Protein AF-A0A7V4PQH1-F1 (afdb_monomer)

Foldseek 3Di:
DDDDPPDQQDDDPVCPVVLVCVLVVNDDPVSVVVVVVVCVVDPRSVSSSVVVVVVVVVVDDPPPDDPVVVVVVVVVVVVVVVVVVVVVVVVVVVCVVVVDPPPVPVVVVVVVVVVVCCVVCVVVDDDDDDPDDPVVVPPPPPPPVCVVVVVVVVVVVVVVVVVVVVVVPPDDD

Solvent-accessible surface area (backbone atoms only — not comparable to full-atom values): 10631 Å² total; per-residue (Å²): 133,85,79,77,82,75,70,81,54,73,46,56,81,92,45,48,67,57,51,55,35,48,73,75,65,69,49,54,77,68,57,44,56,54,50,56,57,47,45,76,77,30,70,45,45,43,50,31,50,53,49,49,67,62,50,55,64,75,73,52,80,87,75,76,77,57,70,71,54,56,56,51,50,54,49,52,51,51,52,53,50,50,54,52,52,51,48,50,52,50,50,50,51,50,49,59,71,65,51,66,88,55,52,73,58,54,53,51,51,51,53,49,50,51,50,50,50,49,60,62,46,54,78,74,56,82,79,84,92,86,88,81,75,75,75,73,66,71,76,69,67,78,62,65,74,56,51,61,60,55,52,56,54,56,53,57,63,52,50,63,57,50,53,64,52,59,68,66,72,81,72,80,134

Structure (mmCIF, N/CA/C/O backbone):
data_AF-A0A7V4PQH1-F1
#
_entry.id   AF-A0A7V4PQH1-F1
#
loop_
_atom_site.group_PDB
_atom_site.id
_atom_site.type_symbol
_atom_site.label_atom_id
_atom_site.label_alt_id
_atom_site.label_comp_id
_atom_site.label_asym_id
_atom_site.label_entity_id
_atom_site.label_seq_id
_atom_site.pdbx_PDB_ins_code
_atom_site.Cartn_x
_atom_site.Cartn_y
_atom_site.Cartn_z
_atom_site.occupancy
_atom_site.B_iso_or_equiv
_atom_site.auth_seq_id
_atom_site.auth_comp_id
_atom_site.auth_asym_id
_atom_site.auth_atom_id
_atom_site.pdbx_PDB_model_num
ATOM 1 N N . MET A 1 1 ? 30.254 14.508 -20.338 1.00 33.59 1 MET A N 1
ATOM 2 C CA . MET A 1 1 ? 29.657 13.414 -21.134 1.00 33.59 1 MET A CA 1
ATOM 3 C C . MET A 1 1 ? 28.199 13.316 -20.718 1.00 33.59 1 MET A C 1
ATOM 5 O O . MET A 1 1 ? 27.942 12.963 -19.577 1.00 33.59 1 MET A O 1
ATOM 9 N N . ALA A 1 2 ? 27.276 13.778 -21.565 1.00 37.00 2 ALA A N 1
ATOM 10 C CA . ALA A 1 2 ? 25.851 13.841 -21.245 1.00 37.00 2 ALA A CA 1
ATOM 11 C C . ALA A 1 2 ? 25.268 12.422 -21.201 1.00 37.00 2 ALA A C 1
ATOM 13 O O . ALA A 1 2 ? 25.394 11.678 -22.175 1.00 37.00 2 ALA A O 1
ATOM 14 N N . GLN A 1 3 ? 24.681 12.045 -20.064 1.00 44.62 3 GLN A N 1
ATOM 15 C CA . GLN A 1 3 ? 23.923 10.807 -19.938 1.00 44.62 3 GLN A CA 1
ATOM 16 C C . GLN A 1 3 ? 22.733 10.876 -20.892 1.00 44.62 3 GLN A C 1
ATOM 18 O O . GLN A 1 3 ? 21.933 11.810 -20.863 1.00 44.62 3 GLN A O 1
ATOM 23 N N . ARG A 1 4 ? 22.666 9.894 -21.784 1.00 43.00 4 ARG A N 1
ATOM 24 C CA . ARG A 1 4 ? 21.515 9.653 -22.640 1.00 43.00 4 ARG A CA 1
ATOM 25 C C . ARG A 1 4 ? 20.388 9.222 -21.700 1.00 43.00 4 ARG A C 1
ATOM 27 O O . ARG A 1 4 ? 20.490 8.164 -21.091 1.00 43.00 4 ARG A O 1
ATOM 34 N N . ASN A 1 5 ? 19.376 10.068 -21.526 1.00 45.91 5 ASN A N 1
ATOM 35 C CA . ASN A 1 5 ? 18.109 9.653 -20.934 1.00 45.91 5 ASN A CA 1
ATOM 36 C C . ASN A 1 5 ? 17.549 8.558 -21.845 1.00 45.91 5 ASN A C 1
ATOM 38 O O . ASN A 1 5 ? 17.007 8.885 -22.900 1.00 45.91 5 ASN A O 1
ATOM 42 N N . ASP A 1 6 ? 17.758 7.285 -21.508 1.00 55.66 6 ASP A N 1
ATOM 43 C CA . ASP A 1 6 ? 17.027 6.203 -22.158 1.00 55.66 6 ASP A CA 1
ATOM 44 C C . ASP A 1 6 ? 15.600 6.268 -21.604 1.00 55.66 6 ASP A C 1
ATOM 46 O O . ASP A 1 6 ? 15.401 6.035 -20.408 1.00 55.66 6 ASP A O 1
ATOM 50 N N . PRO A 1 7 ? 14.608 6.680 -22.415 1.00 60.94 7 PRO A N 1
ATOM 51 C CA . PRO A 1 7 ? 13.230 6.663 -21.964 1.00 60.94 7 PRO A CA 1
ATOM 52 C C . PRO A 1 7 ? 12.864 5.213 -21.658 1.00 60.94 7 PRO A C 1
ATOM 54 O O . PRO A 1 7 ? 13.214 4.326 -22.441 1.00 60.94 7 PRO A O 1
ATOM 57 N N . LEU A 1 8 ? 12.156 4.988 -20.545 1.00 64.25 8 LEU A N 1
ATOM 58 C CA . LEU A 1 8 ? 11.540 3.696 -20.239 1.00 64.25 8 LEU A CA 1
ATOM 59 C C . LEU A 1 8 ? 10.951 3.112 -21.524 1.00 64.25 8 LEU A C 1
ATOM 61 O O . LEU A 1 8 ? 10.169 3.772 -22.222 1.00 64.25 8 LEU A O 1
ATOM 65 N N . GLN A 1 9 ? 11.390 1.907 -21.881 1.00 69.81 9 GLN A N 1
ATOM 66 C CA . GLN A 1 9 ? 10.933 1.288 -23.112 1.00 69.81 9 GLN A CA 1
ATOM 67 C C . GLN A 1 9 ? 9.421 1.061 -23.008 1.00 69.81 9 GLN A C 1
ATOM 69 O O . GLN A 1 9 ? 8.933 0.570 -21.994 1.00 69.81 9 GLN A O 1
ATOM 74 N N . ARG A 1 10 ? 8.664 1.444 -24.043 1.00 77.25 10 ARG A N 1
ATOM 75 C CA . ARG A 1 10 ? 7.197 1.388 -23.991 1.00 77.25 10 ARG A CA 1
ATOM 76 C C . ARG A 1 10 ? 6.711 -0.049 -23.777 1.00 77.25 10 ARG A C 1
ATOM 78 O O . ARG A 1 10 ? 6.986 -0.919 -24.606 1.00 77.25 10 ARG A O 1
ATOM 85 N N . SER A 1 11 ? 5.963 -0.257 -22.700 1.00 87.44 11 SER A N 1
ATOM 86 C CA . SER A 1 11 ? 5.145 -1.443 -22.459 1.00 87.44 11 SER A CA 1
ATOM 87 C C . SER A 1 11 ? 3.855 -1.390 -23.289 1.00 87.44 11 SER A C 1
ATOM 89 O O . SER A 1 11 ? 3.517 -0.385 -23.928 1.00 87.44 11 SER A O 1
ATOM 91 N N . CYS A 1 12 ? 3.129 -2.505 -23.320 1.00 91.44 12 CYS A N 1
ATOM 92 C CA . CYS A 1 12 ? 1.765 -2.525 -23.829 1.00 91.44 12 CYS A CA 1
ATOM 93 C C . CYS A 1 12 ? 0.866 -1.713 -22.887 1.00 91.44 12 CYS A C 1
ATOM 95 O O . CYS A 1 12 ? 0.826 -2.001 -21.696 1.00 91.44 12 CYS A O 1
ATOM 97 N N . LYS A 1 13 ? 0.101 -0.753 -23.426 1.00 87.94 13 LYS A N 1
ATOM 98 C CA . LYS A 1 13 ? -0.776 0.133 -22.633 1.00 87.94 13 LYS A CA 1
ATOM 99 C C . LYS A 1 13 ? -1.744 -0.613 -21.711 1.00 87.94 13 LYS A C 1
ATOM 101 O O . LYS A 1 13 ? -2.043 -0.135 -20.632 1.00 87.94 13 LYS A O 1
ATOM 106 N N . GLU A 1 14 ? -2.230 -1.772 -22.147 1.00 90.06 14 GLU A N 1
ATOM 107 C CA . GLU A 1 14 ? -3.163 -2.604 -21.376 1.00 90.06 14 GLU A CA 1
ATOM 108 C C . GLU A 1 14 ? -2.525 -3.216 -20.118 1.00 90.06 14 GLU A C 1
ATOM 110 O O . GLU A 1 14 ? -3.233 -3.534 -19.173 1.00 90.06 14 GLU A O 1
ATOM 115 N N . PHE A 1 15 ? -1.198 -3.363 -20.095 1.00 90.38 15 PHE A N 1
ATOM 116 C CA . PHE A 1 15 ? -0.462 -4.032 -19.022 1.00 90.38 15 PHE A CA 1
ATOM 117 C C . PHE A 1 15 ? 0.413 -3.075 -18.209 1.00 90.38 15 PHE A C 1
ATOM 119 O O . PHE A 1 15 ? 1.095 -3.517 -17.295 1.00 90.38 15 PHE A O 1
ATOM 126 N N . GLU A 1 16 ? 0.453 -1.783 -18.536 1.00 88.38 16 GLU A N 1
ATOM 127 C CA . GLU A 1 16 ? 1.395 -0.843 -17.920 1.00 88.38 16 GLU A CA 1
ATOM 128 C C . GLU A 1 16 ? 1.190 -0.721 -16.402 1.00 88.38 16 GLU A C 1
ATOM 130 O O . GLU A 1 16 ? 2.139 -0.920 -15.644 1.00 88.38 16 GLU A O 1
ATOM 135 N N . GLU A 1 17 ? -0.047 -0.481 -15.960 1.00 90.88 17 GLU A N 1
ATOM 136 C CA . GLU A 1 17 ? -0.407 -0.393 -14.536 1.00 90.88 17 GLU A CA 1
ATOM 137 C C . GLU A 1 17 ? -0.214 -1.740 -13.826 1.00 90.88 17 GLU A C 1
ATOM 139 O O . GLU A 1 17 ? 0.427 -1.827 -12.777 1.00 90.88 17 GLU A O 1
ATOM 144 N N . ASP A 1 18 ? -0.688 -2.811 -14.458 1.00 93.56 18 ASP A N 1
ATOM 145 C CA . ASP A 1 18 ? -0.568 -4.181 -13.969 1.00 93.56 18 ASP A CA 1
ATOM 146 C C . ASP A 1 18 ? 0.891 -4.607 -13.750 1.00 93.56 18 ASP A C 1
ATOM 148 O O . ASP A 1 18 ? 1.200 -5.290 -12.776 1.00 93.56 18 ASP A O 1
ATOM 152 N N . LEU A 1 19 ? 1.816 -4.197 -14.624 1.00 94.00 19 LEU A N 1
ATOM 153 C CA . LEU A 1 19 ? 3.244 -4.502 -14.498 1.00 94.00 19 LEU A CA 1
ATOM 154 C C . LEU A 1 19 ? 3.880 -3.792 -13.297 1.00 94.00 19 LEU A C 1
ATOM 156 O O . LEU A 1 19 ? 4.777 -4.354 -12.665 1.00 94.00 19 LEU A O 1
ATOM 160 N N . VAL A 1 20 ? 3.411 -2.586 -12.964 1.00 93.31 20 VAL A N 1
ATOM 161 C CA . VAL A 1 20 ? 3.855 -1.859 -11.766 1.00 93.31 20 VAL A CA 1
ATOM 162 C C . VAL A 1 20 ? 3.362 -2.572 -10.510 1.00 93.31 20 VAL A C 1
ATOM 164 O O . VAL A 1 20 ? 4.163 -2.868 -9.623 1.00 93.31 20 VAL A O 1
ATOM 167 N N . LEU A 1 21 ? 2.078 -2.933 -10.454 1.00 94.81 21 LEU A N 1
ATOM 168 C CA . LEU A 1 21 ? 1.517 -3.702 -9.336 1.00 94.81 21 LEU A CA 1
ATOM 169 C C . LEU A 1 21 ? 2.196 -5.070 -9.193 1.00 94.81 21 LEU A C 1
ATOM 171 O O . LEU A 1 21 ? 2.490 -5.518 -8.083 1.00 94.81 21 LEU A O 1
ATOM 175 N N . TYR A 1 22 ? 2.522 -5.712 -10.315 1.00 95.12 22 TYR A N 1
ATOM 176 C CA . TYR A 1 22 ? 3.219 -6.993 -10.336 1.00 95.12 22 TYR A CA 1
ATOM 177 C C . TYR A 1 22 ? 4.619 -6.876 -9.731 1.00 95.12 22 TYR A C 1
ATOM 179 O O . TYR A 1 22 ? 5.027 -7.753 -8.968 1.00 95.12 22 TYR A O 1
ATOM 187 N N . HIS A 1 23 ? 5.333 -5.783 -10.019 1.00 94.06 23 HIS A N 1
ATOM 188 C CA . HIS A 1 23 ? 6.649 -5.508 -9.447 1.00 94.06 23 HIS A CA 1
ATOM 189 C C . HIS A 1 23 ? 6.612 -5.373 -7.917 1.00 94.06 23 HIS A C 1
ATOM 191 O O . HIS A 1 23 ? 7.492 -5.901 -7.239 1.00 94.06 23 HIS A O 1
ATOM 197 N N . TYR A 1 24 ? 5.584 -4.721 -7.370 1.00 93.19 24 TYR A N 1
ATOM 198 C CA . TYR A 1 24 ? 5.401 -4.585 -5.919 1.00 93.19 24 TYR A CA 1
ATOM 199 C C . TYR A 1 24 ? 4.766 -5.817 -5.252 1.00 93.19 24 TYR A C 1
ATOM 201 O O . TYR A 1 24 ? 4.715 -5.895 -4.028 1.00 93.19 24 TYR A O 1
ATOM 209 N N . GLY A 1 25 ? 4.327 -6.810 -6.033 1.00 94.19 25 GLY A N 1
ATOM 210 C CA . GLY A 1 25 ? 3.655 -8.001 -5.510 1.00 94.19 25 GLY A CA 1
ATOM 211 C C . GLY A 1 25 ? 2.206 -7.751 -5.081 1.00 94.19 25 GLY A C 1
ATOM 212 O O . GLY A 1 25 ? 1.657 -8.541 -4.319 1.00 94.19 25 GLY A O 1
ATOM 213 N N . GLU A 1 26 ? 1.589 -6.682 -5.583 1.00 94.38 26 GLU A N 1
ATOM 214 C CA . GLU A 1 26 ? 0.233 -6.239 -5.232 1.00 94.38 26 G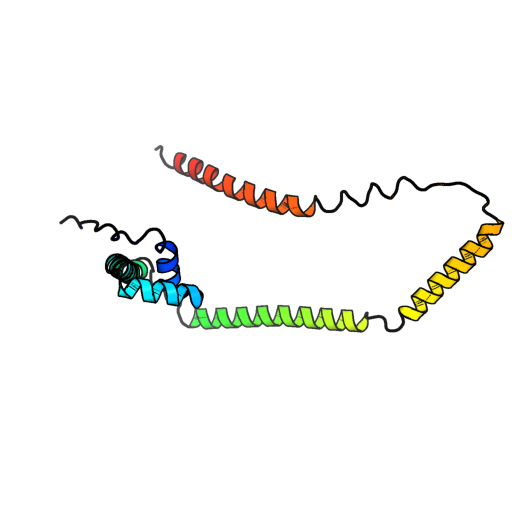LU A CA 1
ATOM 215 C C . GLU A 1 26 ? -0.841 -6.744 -6.213 1.00 94.38 26 GLU A C 1
ATOM 217 O O . GLU A 1 26 ? -2.024 -6.444 -6.065 1.00 94.38 26 GLU A O 1
ATOM 222 N N . CYS A 1 27 ? -0.460 -7.549 -7.209 1.00 93.31 27 CYS A N 1
ATOM 223 C CA . CYS A 1 27 ? -1.421 -8.212 -8.089 1.00 93.31 27 CYS A CA 1
ATOM 224 C C . CYS A 1 27 ? -2.141 -9.372 -7.391 1.00 93.31 27 CYS A C 1
ATOM 226 O O . CYS A 1 27 ? -1.517 -10.215 -6.739 1.00 93.31 27 CYS A O 1
ATOM 228 N N . GLY A 1 28 ? -3.446 -9.487 -7.646 1.00 92.06 28 GLY A N 1
ATOM 229 C CA . GLY A 1 28 ? -4.210 -10.690 -7.339 1.00 92.06 28 GLY A CA 1
ATOM 230 C C . GLY A 1 28 ? -3.728 -11.915 -8.138 1.00 92.06 28 GLY A C 1
ATOM 231 O O . GLY A 1 28 ? -2.982 -11.796 -9.116 1.00 92.06 28 GLY A O 1
ATOM 232 N N . PRO A 1 29 ? -4.128 -13.135 -7.733 1.00 90.25 29 PRO A N 1
ATOM 233 C CA . PRO A 1 29 ? -3.627 -14.374 -8.330 1.00 90.25 29 PRO A CA 1
ATOM 234 C C . PRO A 1 29 ? -4.041 -14.560 -9.800 1.00 90.25 29 PRO A C 1
ATOM 236 O O . PRO A 1 29 ? -3.317 -15.194 -10.567 1.00 90.25 29 PRO A O 1
ATOM 239 N N . VAL A 1 30 ? -5.191 -14.014 -10.207 1.00 92.19 30 VAL A N 1
ATOM 240 C CA . VAL A 1 30 ? -5.704 -14.118 -11.583 1.00 92.19 30 VAL A CA 1
ATOM 241 C C . VAL A 1 30 ? -4.939 -13.174 -12.509 1.00 92.19 30 VAL A C 1
ATOM 243 O O . VAL A 1 30 ? -4.482 -13.579 -13.579 1.00 92.19 30 VAL A O 1
ATOM 246 N N . GLU A 1 31 ? -4.758 -11.930 -12.074 1.00 92.50 31 GLU A N 1
ATOM 247 C CA . GLU A 1 31 ? -4.022 -10.884 -12.778 1.00 92.50 31 GLU A CA 1
ATOM 248 C C . GLU A 1 31 ? -2.563 -11.300 -12.948 1.00 92.50 31 GLU A C 1
ATOM 250 O O . GLU A 1 31 ? -2.020 -11.239 -14.051 1.00 92.50 31 GLU A O 1
ATOM 255 N N . ARG A 1 32 ? -1.961 -11.843 -11.884 1.00 93.94 32 ARG A N 1
ATOM 256 C CA . ARG A 1 32 ? -0.593 -12.357 -11.905 1.00 93.94 32 ARG A CA 1
ATOM 257 C C . ARG A 1 32 ? -0.389 -13.407 -12.999 1.00 93.94 32 ARG A C 1
ATOM 259 O O . ARG A 1 32 ? 0.529 -13.273 -13.802 1.00 93.94 32 ARG A O 1
ATOM 266 N N . GLY A 1 33 ? -1.276 -14.399 -13.089 1.00 94.25 33 GLY A N 1
ATOM 267 C CA . GLY A 1 33 ? -1.192 -15.431 -14.127 1.00 94.25 33 GLY A CA 1
ATOM 268 C C . GLY A 1 33 ? -1.405 -14.891 -15.548 1.00 94.25 33 GLY A C 1
ATOM 269 O O . GLY A 1 33 ? -0.827 -15.413 -16.501 1.00 94.25 33 GLY A O 1
ATOM 270 N N . ARG A 1 34 ? -2.212 -13.833 -15.716 1.00 94.62 34 ARG A N 1
ATOM 271 C CA . ARG A 1 34 ? -2.383 -13.142 -17.006 1.00 94.62 34 ARG A CA 1
ATOM 272 C C . ARG A 1 34 ? -1.102 -12.418 -17.425 1.00 94.62 34 ARG A C 1
ATOM 274 O O . ARG A 1 34 ? -0.705 -12.511 -18.584 1.00 94.62 34 ARG A O 1
ATOM 281 N N . ILE A 1 35 ? -0.463 -11.726 -16.485 1.00 94.94 35 ILE A N 1
ATOM 282 C CA . ILE A 1 35 ? 0.782 -10.982 -16.702 1.00 94.94 35 ILE A CA 1
ATOM 283 C C . ILE A 1 35 ? 1.934 -11.942 -17.005 1.00 94.94 35 ILE A C 1
ATOM 285 O O . ILE A 1 35 ? 2.648 -11.729 -17.977 1.00 94.94 35 ILE A O 1
ATOM 289 N N . GLU A 1 36 ? 2.086 -13.023 -16.236 1.00 95.25 36 GLU A N 1
ATOM 290 C CA . GLU A 1 36 ? 3.142 -14.024 -16.446 1.00 95.25 36 GLU A CA 1
ATOM 291 C C . GLU A 1 36 ? 3.072 -14.628 -17.856 1.00 95.25 36 GLU A C 1
ATOM 293 O O . GLU A 1 36 ? 4.075 -14.627 -18.565 1.00 95.25 36 GLU A O 1
ATOM 298 N N . LYS A 1 37 ? 1.874 -15.008 -18.325 1.00 94.81 37 LYS A N 1
ATOM 299 C CA . LYS A 1 37 ? 1.670 -15.447 -19.717 1.00 94.81 37 LYS A CA 1
ATOM 300 C C . LYS A 1 37 ? 2.050 -14.372 -20.734 1.00 94.81 37 LYS A C 1
ATOM 302 O O . LYS A 1 37 ? 2.708 -14.659 -21.724 1.00 94.81 37 LYS A O 1
ATOM 307 N N . HIS A 1 38 ? 1.650 -13.122 -20.500 1.00 94.56 38 HIS A N 1
ATOM 308 C CA . HIS A 1 38 ? 2.005 -12.024 -21.399 1.00 94.56 38 HIS A CA 1
ATOM 309 C C . HIS A 1 38 ? 3.525 -11.783 -21.454 1.00 94.56 38 HIS A C 1
ATOM 311 O O . HIS A 1 38 ? 4.059 -11.442 -22.509 1.00 94.56 38 HIS A O 1
ATOM 317 N N . LEU A 1 39 ? 4.235 -11.972 -20.339 1.00 94.00 39 LEU A N 1
ATOM 318 C CA . LEU A 1 39 ? 5.686 -11.801 -20.247 1.00 94.00 39 LEU A CA 1
ATOM 319 C C . LEU A 1 39 ? 6.483 -12.891 -20.980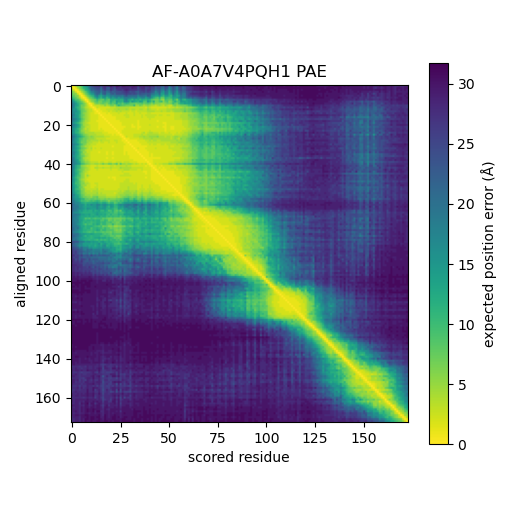 1.00 94.00 39 LEU A C 1
ATOM 321 O O . LEU A 1 39 ? 7.626 -12.623 -21.358 1.00 94.00 39 LEU A O 1
ATOM 325 N N . GLU A 1 40 ? 5.903 -14.076 -21.197 1.00 94.69 40 GLU A N 1
ATOM 326 C CA . GLU A 1 40 ? 6.500 -15.136 -22.024 1.00 94.69 40 GLU A CA 1
ATOM 327 C C . GLU A 1 40 ? 6.565 -14.721 -23.504 1.00 94.69 40 GLU A C 1
ATOM 329 O O . GLU A 1 40 ? 7.575 -14.955 -24.170 1.00 94.69 40 GLU A O 1
ATOM 334 N N . ASP A 1 41 ? 5.531 -14.027 -23.990 1.00 91.25 41 ASP A N 1
ATOM 335 C CA . ASP A 1 41 ? 5.386 -13.665 -25.404 1.00 91.25 41 ASP A CA 1
ATOM 336 C C . ASP A 1 41 ? 5.861 -12.234 -25.730 1.00 91.25 41 ASP A C 1
ATOM 338 O O . ASP A 1 41 ? 6.234 -11.933 -26.870 1.00 91.25 41 ASP A O 1
ATOM 342 N N . CYS A 1 42 ? 5.866 -11.319 -24.752 1.00 93.19 42 CYS A N 1
ATOM 343 C CA . CYS A 1 42 ? 6.141 -9.897 -24.970 1.00 93.19 42 CYS A CA 1
ATOM 344 C C . CYS A 1 42 ? 7.494 -9.446 -24.398 1.00 93.19 42 CYS A C 1
ATOM 346 O O . CYS A 1 42 ? 7.623 -9.027 -23.244 1.00 93.19 42 CYS A O 1
ATOM 348 N N . GLY A 1 43 ? 8.510 -9.392 -25.265 1.00 90.31 43 GLY A N 1
ATOM 349 C CA . GLY A 1 43 ? 9.832 -8.863 -24.907 1.00 90.31 43 GLY A CA 1
ATOM 350 C C . GLY A 1 43 ? 9.848 -7.372 -24.525 1.00 90.31 43 GLY A C 1
ATOM 351 O O . GLY A 1 43 ? 10.763 -6.936 -23.829 1.00 90.31 43 GLY A O 1
ATOM 352 N N . GLY A 1 44 ? 8.853 -6.582 -24.951 1.00 91.00 44 GLY A N 1
ATOM 353 C CA . GLY A 1 44 ? 8.727 -5.165 -24.580 1.00 91.00 44 GLY A CA 1
ATOM 354 C C . GLY A 1 44 ? 8.360 -4.983 -23.108 1.00 91.00 44 GLY A C 1
ATOM 355 O O . GLY A 1 44 ? 9.043 -4.259 -22.387 1.00 91.00 44 GLY A O 1
ATOM 356 N N . CYS A 1 45 ? 7.344 -5.711 -22.645 1.00 92.62 45 CYS A N 1
ATOM 357 C CA . CYS A 1 45 ? 6.919 -5.703 -21.245 1.00 92.62 45 CYS A CA 1
ATOM 358 C C . CYS A 1 45 ? 7.972 -6.324 -20.318 1.00 92.62 45 CYS A C 1
ATOM 360 O O . CYS A 1 45 ? 8.183 -5.821 -19.218 1.00 92.62 45 CYS A O 1
ATOM 362 N N . ASN A 1 46 ? 8.703 -7.342 -20.785 1.00 93.25 46 ASN A N 1
ATOM 363 C CA . ASN A 1 46 ? 9.821 -7.918 -20.036 1.00 93.25 46 ASN A CA 1
ATOM 364 C C . ASN A 1 46 ? 10.949 -6.890 -19.804 1.00 93.25 46 ASN A C 1
ATOM 366 O O . ASN A 1 46 ? 11.428 -6.723 -18.685 1.00 93.25 46 ASN A O 1
ATOM 370 N N . ARG A 1 47 ? 11.318 -6.125 -20.843 1.00 92.44 47 ARG A N 1
ATOM 371 C CA . ARG A 1 47 ? 12.308 -5.040 -20.723 1.00 92.44 47 ARG A CA 1
ATOM 372 C C . ARG A 1 47 ? 11.823 -3.892 -19.845 1.00 92.44 47 ARG A C 1
ATOM 374 O O . ARG A 1 47 ? 12.597 -3.423 -19.022 1.00 92.44 47 ARG A O 1
ATOM 381 N N . PHE A 1 48 ? 10.561 -3.483 -19.982 1.00 92.62 48 PHE A N 1
ATOM 382 C CA . PHE A 1 48 ? 9.961 -2.466 -19.114 1.00 92.62 48 PHE A CA 1
ATOM 383 C C . PHE A 1 48 ? 10.042 -2.871 -17.637 1.00 92.62 48 PHE A C 1
ATOM 385 O O . PHE A 1 48 ? 10.465 -2.079 -16.802 1.00 92.62 48 PHE A O 1
ATOM 392 N N . LEU A 1 49 ? 9.708 -4.126 -17.323 1.00 93.38 49 LEU A N 1
ATOM 393 C CA . LEU A 1 49 ? 9.789 -4.656 -15.964 1.00 93.38 49 LEU A CA 1
ATOM 394 C C . LEU A 1 49 ? 11.238 -4.698 -15.457 1.00 93.38 49 LEU A C 1
ATOM 396 O O . LEU A 1 49 ? 11.502 -4.311 -14.322 1.00 93.38 49 LEU A O 1
ATOM 400 N N . ALA A 1 50 ? 12.190 -5.092 -16.306 1.00 92.31 50 ALA A N 1
ATOM 401 C CA . ALA A 1 50 ? 13.611 -5.056 -15.966 1.00 92.31 50 ALA A CA 1
ATOM 402 C C . ALA A 1 50 ? 14.120 -3.624 -15.704 1.00 92.31 50 ALA A C 1
ATOM 404 O O . ALA A 1 50 ? 14.886 -3.403 -14.764 1.00 92.31 50 ALA A O 1
ATOM 405 N N . ASP A 1 51 ? 13.682 -2.646 -16.501 1.00 91.75 51 ASP A N 1
ATOM 406 C CA . ASP A 1 51 ? 14.001 -1.233 -16.289 1.00 91.75 51 ASP A CA 1
ATOM 407 C C 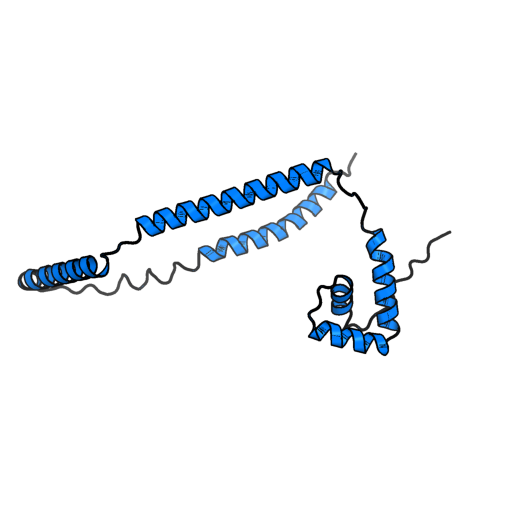. ASP A 1 51 ? 13.393 -0.718 -14.978 1.00 91.75 51 ASP A C 1
ATOM 409 O O . ASP A 1 51 ? 14.089 -0.054 -14.207 1.00 91.75 51 ASP A O 1
ATOM 413 N N . LEU A 1 52 ? 12.139 -1.077 -14.686 1.00 91.19 52 LEU A N 1
ATOM 414 C CA . LEU A 1 52 ? 11.443 -0.724 -13.449 1.00 91.19 52 LEU A CA 1
ATOM 415 C C . LEU A 1 52 ? 12.197 -1.252 -12.217 1.00 91.19 52 LEU A C 1
ATOM 417 O O . LEU A 1 52 ? 12.521 -0.480 -11.311 1.00 91.19 52 LEU A O 1
ATOM 421 N N . SER A 1 53 ? 12.576 -2.534 -12.228 1.00 90.31 53 SER A N 1
ATOM 422 C CA . SER A 1 53 ? 13.367 -3.157 -11.157 1.00 90.31 53 SER A CA 1
ATOM 423 C C . SER A 1 53 ? 14.763 -2.560 -10.999 1.00 90.31 53 SER A C 1
ATOM 425 O O . SER A 1 53 ? 15.320 -2.582 -9.903 1.00 90.31 53 SER A O 1
ATOM 427 N N . ARG A 1 54 ? 15.350 -2.017 -12.070 1.00 90.88 54 ARG A N 1
ATOM 428 C CA . ARG A 1 54 ? 16.660 -1.359 -12.013 1.00 90.88 54 ARG A CA 1
ATOM 429 C C . ARG A 1 54 ? 16.573 0.066 -11.468 1.00 90.88 54 ARG A C 1
ATOM 431 O O . ARG A 1 54 ? 17.476 0.489 -10.752 1.00 90.88 54 ARG A O 1
ATOM 438 N N . LEU A 1 55 ? 15.542 0.819 -11.848 1.00 89.12 55 LEU A N 1
ATOM 439 C CA . LEU A 1 55 ? 15.451 2.255 -11.577 1.00 89.12 55 LEU A CA 1
ATOM 440 C C . LEU A 1 55 ? 14.853 2.567 -10.202 1.00 89.12 55 LEU A C 1
ATOM 442 O O . LEU A 1 55 ? 15.366 3.447 -9.515 1.00 89.12 55 LEU A O 1
ATOM 446 N N . LEU A 1 56 ? 13.820 1.840 -9.765 1.00 87.31 56 LEU A N 1
ATOM 447 C CA . LEU A 1 56 ? 13.144 2.116 -8.488 1.00 87.31 56 LEU A CA 1
ATOM 448 C C . LEU A 1 56 ? 14.055 2.028 -7.251 1.00 87.31 56 LEU A C 1
ATOM 450 O O . LEU A 1 56 ? 13.958 2.891 -6.382 1.00 87.31 56 LEU A O 1
ATOM 454 N N . PRO A 1 57 ? 14.990 1.069 -7.133 1.00 84.44 57 PRO A N 1
ATOM 455 C CA . PRO A 1 57 ? 15.895 1.049 -5.985 1.00 84.44 57 PRO A CA 1
ATOM 456 C C . PRO A 1 57 ? 16.784 2.296 -5.899 1.00 84.44 57 PRO A C 1
ATOM 458 O O . PRO A 1 57 ? 17.218 2.661 -4.812 1.00 84.44 57 PRO A O 1
ATOM 461 N N . MET A 1 58 ? 17.041 2.979 -7.021 1.00 83.75 58 MET A N 1
ATOM 462 C CA . MET A 1 58 ? 17.845 4.205 -7.037 1.00 83.75 58 MET A CA 1
ATOM 463 C C . MET A 1 58 ? 17.090 5.414 -6.474 1.00 83.75 58 MET A C 1
ATOM 465 O O . MET A 1 58 ? 17.725 6.381 -6.059 1.00 83.75 58 MET A O 1
ATOM 469 N N . THR A 1 59 ? 15.753 5.378 -6.449 1.00 80.38 59 THR A N 1
ATOM 470 C CA . THR A 1 59 ? 14.934 6.458 -5.877 1.00 80.38 59 THR A CA 1
ATOM 471 C C . THR A 1 59 ? 14.766 6.324 -4.368 1.00 80.38 59 THR A C 1
ATOM 473 O O . THR A 1 59 ? 14.377 7.282 -3.704 1.00 80.38 59 THR A O 1
ATOM 476 N N . VAL A 1 60 ? 15.066 5.151 -3.806 1.00 81.12 60 VAL A N 1
ATOM 477 C CA . VAL A 1 60 ? 14.967 4.903 -2.370 1.00 81.12 60 VAL A CA 1
ATOM 478 C C . VAL A 1 60 ? 16.319 5.178 -1.724 1.00 81.12 60 VAL A C 1
ATOM 480 O O . VAL A 1 60 ? 17.279 4.425 -1.879 1.00 81.12 60 VAL A O 1
ATOM 483 N N . LYS A 1 61 ? 16.401 6.255 -0.940 1.00 74.75 61 LYS A N 1
ATOM 484 C CA . LYS A 1 61 ? 17.508 6.417 0.001 1.00 74.75 61 LYS A CA 1
ATOM 485 C C . LYS A 1 61 ? 17.315 5.378 1.103 1.00 74.75 61 LYS A C 1
ATOM 487 O O . LYS A 1 61 ? 16.385 5.495 1.894 1.00 74.75 61 LYS A O 1
ATOM 492 N N . SER A 1 62 ? 18.174 4.362 1.131 1.00 68.44 62 SER A N 1
ATOM 493 C CA . SER A 1 62 ? 18.195 3.363 2.202 1.00 68.44 62 SER A CA 1
ATOM 494 C C . SER A 1 62 ? 18.684 4.024 3.492 1.00 68.44 62 SER A C 1
ATOM 496 O O . SER A 1 62 ? 19.870 3.986 3.809 1.00 68.44 62 SER A O 1
ATOM 498 N N . ASP A 1 63 ? 17.781 4.695 4.197 1.00 76.56 63 ASP A N 1
ATOM 499 C CA . ASP A 1 63 ? 18.007 5.231 5.537 1.00 76.56 63 ASP A CA 1
ATOM 500 C C . ASP A 1 63 ? 17.386 4.245 6.530 1.00 76.56 63 ASP A C 1
ATOM 502 O O . ASP A 1 63 ? 16.254 4.415 6.979 1.00 76.56 63 ASP A O 1
ATOM 506 N N . GLU A 1 64 ? 18.086 3.130 6.759 1.00 81.44 64 GLU A N 1
ATOM 507 C CA . GLU A 1 64 ? 17.635 2.116 7.713 1.00 81.44 64 GLU A CA 1
ATOM 508 C C . GLU A 1 64 ? 17.754 2.700 9.128 1.00 81.44 64 GLU A C 1
ATOM 510 O O . GLU A 1 64 ? 18.863 3.069 9.543 1.00 81.44 64 GLU A O 1
ATOM 515 N N . PRO A 1 65 ? 16.649 2.802 9.888 1.00 86.44 65 PRO A N 1
ATOM 516 C CA . PRO A 1 65 ? 16.705 3.337 11.235 1.00 86.44 65 PRO A CA 1
ATOM 517 C C . PRO A 1 65 ? 17.617 2.492 12.136 1.00 86.44 65 PRO A C 1
ATOM 519 O O . PRO A 1 65 ? 17.663 1.266 12.018 1.00 86.44 65 PRO A O 1
ATOM 522 N N . PRO A 1 66 ? 18.329 3.111 13.092 1.00 89.00 66 PRO A N 1
ATOM 523 C CA . PRO A 1 66 ? 19.182 2.366 14.006 1.00 89.00 66 PRO A CA 1
ATOM 524 C C . PRO A 1 66 ? 18.336 1.485 14.941 1.00 89.00 66 PRO A C 1
ATOM 526 O O . PRO A 1 66 ? 17.247 1.876 15.354 1.00 89.00 66 PRO A O 1
ATOM 529 N N . GLU A 1 67 ? 18.869 0.339 15.371 1.00 90.19 67 GLU A N 1
ATOM 530 C CA . GLU A 1 67 ? 18.178 -0.642 16.236 1.00 90.19 67 GLU A CA 1
ATOM 531 C C . GLU A 1 67 ? 17.399 -0.045 17.440 1.00 90.19 67 GLU A C 1
ATOM 533 O O . GLU A 1 67 ? 16.268 -0.470 17.701 1.00 90.19 67 GLU A O 1
ATOM 538 N N . PRO A 1 68 ? 17.903 0.977 18.167 1.00 93.56 68 PRO A N 1
ATOM 539 C CA . PRO A 1 68 ? 17.153 1.595 19.263 1.00 93.56 68 PRO A CA 1
ATOM 540 C C . PRO A 1 68 ? 15.816 2.227 18.839 1.00 93.56 68 PRO A C 1
ATOM 542 O O . PRO A 1 68 ? 14.884 2.264 19.647 1.00 93.56 68 PRO A O 1
ATOM 545 N N . PHE A 1 69 ? 15.703 2.705 17.594 1.00 93.88 69 PHE A N 1
ATOM 546 C CA . PHE A 1 69 ? 14.452 3.221 17.029 1.00 93.88 69 PHE A CA 1
ATOM 547 C C . PHE A 1 69 ? 13.402 2.112 16.914 1.00 93.88 69 PHE A C 1
ATOM 549 O O . PHE A 1 69 ? 12.257 2.294 17.324 1.00 93.88 69 PHE A O 1
ATOM 556 N N . TRP A 1 70 ? 13.784 0.926 16.439 1.00 93.69 70 TRP A N 1
ATOM 557 C CA . TRP A 1 70 ? 12.859 -0.203 16.316 1.00 93.69 70 TRP A CA 1
ATOM 558 C C . TRP A 1 70 ? 12.367 -0.704 17.677 1.00 93.69 70 TRP A C 1
ATOM 560 O O . TRP A 1 70 ? 11.189 -1.040 17.855 1.00 93.69 70 TRP A O 1
ATOM 570 N N . GLN A 1 71 ? 13.240 -0.688 18.684 1.00 94.00 71 GLN A N 1
ATOM 571 C CA . GLN A 1 71 ? 12.860 -1.034 20.052 1.00 94.00 71 GLN A CA 1
ATOM 572 C C . GLN A 1 71 ? 11.863 -0.032 20.648 1.00 94.00 71 GLN A C 1
ATOM 574 O O . GLN A 1 71 ? 10.882 -0.448 21.273 1.00 94.00 71 GLN A O 1
ATOM 579 N N . SER A 1 72 ? 12.074 1.275 20.452 1.00 94.19 72 SER A N 1
ATOM 580 C CA . SER A 1 72 ? 11.141 2.297 20.939 1.00 94.19 72 SER A CA 1
ATOM 581 C C . SER A 1 72 ? 9.804 2.239 20.196 1.00 94.19 72 SER A C 1
ATOM 583 O O . SER A 1 72 ? 8.762 2.195 20.854 1.00 94.19 72 SER A O 1
ATOM 585 N N . TYR A 1 73 ? 9.833 2.126 18.867 1.00 94.75 73 TYR A N 1
ATOM 586 C CA . TYR A 1 73 ? 8.650 2.001 18.018 1.00 94.75 73 TYR A CA 1
ATOM 587 C C . TYR A 1 73 ? 7.808 0.777 18.388 1.00 94.75 73 TYR A C 1
ATOM 589 O O . TYR A 1 73 ? 6.611 0.893 18.649 1.00 94.75 73 TYR A O 1
ATOM 597 N N . SER A 1 74 ? 8.428 -0.403 18.500 1.00 93.75 74 SER A N 1
ATOM 598 C CA . SER A 1 74 ? 7.702 -1.632 18.842 1.00 93.75 74 SER A CA 1
ATOM 599 C C . SER A 1 74 ? 7.098 -1.583 20.247 1.00 93.75 74 SER A C 1
ATOM 601 O O . SER A 1 74 ? 6.028 -2.145 20.487 1.00 93.75 74 SER A O 1
ATOM 603 N N . ARG A 1 75 ? 7.758 -0.915 21.200 1.00 95.06 75 ARG A N 1
ATOM 604 C CA . ARG A 1 75 ? 7.208 -0.694 22.541 1.00 95.06 75 ARG A CA 1
ATOM 605 C C . ARG A 1 75 ? 6.005 0.239 22.490 1.00 95.06 75 ARG A C 1
ATOM 607 O O . ARG A 1 75 ? 4.975 -0.098 23.061 1.00 95.06 75 ARG A O 1
ATOM 614 N N . GLU A 1 76 ? 6.115 1.373 21.803 1.00 96.00 76 GLU A N 1
ATOM 615 C CA . GLU A 1 76 ? 5.007 2.320 21.656 1.00 96.00 76 GLU A CA 1
ATOM 616 C C . GLU A 1 76 ? 3.802 1.674 20.964 1.00 96.00 76 GLU A C 1
ATOM 618 O O . GLU A 1 76 ? 2.673 1.813 21.435 1.00 96.00 76 GLU A O 1
ATOM 623 N N . LEU A 1 77 ? 4.044 0.902 19.903 1.00 96.19 77 LEU A N 1
ATOM 624 C CA . LEU A 1 77 ? 3.006 0.174 19.186 1.00 96.19 77 LEU A CA 1
ATOM 625 C C . LEU A 1 77 ? 2.284 -0.819 20.104 1.00 96.19 77 LEU A C 1
ATOM 627 O O . LEU A 1 77 ? 1.057 -0.795 20.178 1.00 96.19 77 LEU A O 1
ATOM 631 N N . ARG A 1 78 ? 3.023 -1.639 20.868 1.00 95.31 78 ARG A N 1
ATOM 632 C CA . ARG A 1 78 ? 2.423 -2.562 21.850 1.00 95.31 78 ARG A CA 1
ATOM 633 C C . ARG A 1 78 ? 1.601 -1.820 22.903 1.00 95.31 78 ARG A C 1
ATOM 635 O O . ARG A 1 78 ? 0.509 -2.269 23.231 1.00 95.31 78 ARG A O 1
ATOM 642 N N . THR A 1 79 ? 2.080 -0.677 23.394 1.00 95.19 79 THR A N 1
ATOM 643 C CA . THR A 1 79 ? 1.333 0.152 24.353 1.00 95.19 79 THR A CA 1
ATOM 644 C C . THR A 1 79 ? 0.032 0.682 23.750 1.00 95.19 79 THR A C 1
ATOM 646 O O . THR A 1 79 ? -1.010 0.621 24.401 1.00 95.19 79 THR A O 1
ATOM 649 N N . LYS A 1 80 ? 0.058 1.162 22.499 1.00 94.12 80 LYS A N 1
ATOM 650 C CA . LYS A 1 80 ? -1.145 1.633 21.794 1.00 94.12 80 LYS A CA 1
ATOM 651 C C . LYS A 1 80 ? -2.146 0.501 21.568 1.00 94.12 80 LYS A C 1
ATOM 653 O O . LYS A 1 80 ? -3.330 0.693 21.832 1.00 94.12 80 LYS A O 1
ATOM 658 N N . LEU A 1 81 ? -1.682 -0.679 21.150 1.00 93.56 81 LEU A N 1
ATOM 659 C CA . LEU A 1 81 ? -2.541 -1.856 20.983 1.00 93.56 81 LEU A CA 1
ATOM 660 C C . LEU A 1 81 ? -3.178 -2.277 22.314 1.00 93.56 81 LEU A C 1
ATOM 662 O O . LEU A 1 81 ? -4.391 -2.460 22.372 1.00 93.56 81 LEU A O 1
ATOM 666 N N . ALA A 1 82 ? -2.389 -2.345 23.389 1.00 92.62 82 ALA A N 1
ATOM 667 C CA . ALA A 1 82 ? -2.889 -2.711 24.712 1.00 92.62 82 ALA A CA 1
ATOM 668 C C . ALA A 1 82 ? -3.938 -1.712 25.233 1.00 92.62 82 ALA A C 1
ATOM 670 O O . ALA A 1 82 ? -4.940 -2.114 25.821 1.00 92.62 82 ALA A O 1
ATOM 671 N N . ALA A 1 83 ? -3.751 -0.412 24.984 1.00 90.12 83 ALA A N 1
ATOM 672 C CA . ALA A 1 83 ? -4.717 0.619 25.365 1.00 90.12 83 ALA A CA 1
ATOM 673 C C . ALA A 1 83 ? -6.054 0.481 24.610 1.00 90.12 83 ALA A C 1
ATOM 675 O O . ALA A 1 83 ? -7.124 0.654 25.200 1.00 90.12 83 ALA A O 1
ATOM 676 N N . VAL A 1 84 ? -6.005 0.145 23.315 1.00 88.81 84 VAL A N 1
ATOM 677 C CA . VAL A 1 84 ? -7.204 -0.111 22.499 1.00 88.81 84 VAL A CA 1
ATOM 678 C C . VAL A 1 84 ? -7.931 -1.366 22.983 1.00 88.81 84 VAL A C 1
ATOM 680 O O . VAL A 1 84 ? -9.149 -1.336 23.170 1.00 88.81 84 VAL A O 1
ATOM 683 N N . GLU A 1 85 ? -7.197 -2.446 23.249 1.00 85.75 85 GLU A N 1
ATOM 684 C CA . GLU A 1 85 ? -7.760 -3.702 23.747 1.00 85.75 85 GLU A CA 1
ATOM 685 C C . GLU A 1 85 ? -8.400 -3.527 25.131 1.00 85.75 85 GLU A C 1
ATOM 687 O O . GLU A 1 85 ? -9.539 -3.941 25.344 1.00 85.75 85 GLU A O 1
ATOM 692 N N . GLN A 1 86 ? -7.733 -2.825 26.052 1.00 82.69 86 GLN A N 1
ATOM 693 C CA . GLN A 1 86 ? -8.266 -2.547 27.386 1.00 82.69 86 GLN A CA 1
ATOM 694 C C . GLN A 1 86 ? -9.537 -1.690 27.333 1.00 82.69 86 GLN A C 1
ATOM 696 O O . GLN A 1 86 ? -10.486 -1.958 28.071 1.00 82.69 86 GLN A O 1
ATOM 701 N N . LYS A 1 87 ? -9.595 -0.685 26.447 1.00 82.69 87 LYS A N 1
ATOM 702 C CA . LYS A 1 87 ? -10.802 0.129 26.247 1.00 82.69 87 LYS A CA 1
ATOM 703 C C . LYS A 1 87 ? -11.960 -0.719 25.725 1.00 82.69 87 LYS A C 1
ATOM 705 O O . LYS A 1 87 ? -13.064 -0.599 26.250 1.00 82.69 87 LYS A O 1
ATOM 710 N N . ASN A 1 88 ? -11.709 -1.596 24.754 1.00 79.56 88 ASN A N 1
ATOM 711 C CA . ASN A 1 88 ? -12.722 -2.505 24.220 1.00 79.56 88 ASN A CA 1
ATOM 712 C C . ASN A 1 88 ? -13.206 -3.503 25.290 1.00 79.56 88 ASN A C 1
ATOM 714 O O . ASN A 1 88 ? -14.404 -3.703 25.458 1.00 79.56 88 ASN A O 1
ATOM 718 N N . LEU A 1 89 ? -12.298 -4.060 26.097 1.00 80.44 89 LEU A N 1
ATOM 719 C CA . LEU A 1 89 ? -12.641 -4.954 27.209 1.00 80.44 89 LEU A CA 1
ATOM 720 C C . LEU A 1 89 ? -13.444 -4.243 28.306 1.00 80.44 89 LEU A C 1
ATOM 722 O O . LEU A 1 89 ? -14.412 -4.803 28.823 1.00 80.44 89 LEU A O 1
ATOM 726 N N . TRP A 1 90 ? -13.089 -3.006 28.658 1.00 77.75 90 TRP A N 1
ATOM 727 C CA . TRP A 1 90 ? -13.822 -2.231 29.661 1.00 77.75 90 TRP A CA 1
ATOM 728 C C . TRP A 1 90 ? -15.200 -1.791 29.148 1.00 77.75 90 TRP A C 1
ATOM 730 O O . TRP A 1 90 ? -16.195 -1.905 29.859 1.00 77.75 90 TRP A O 1
ATOM 740 N N . GLN A 1 91 ? -15.293 -1.381 27.879 1.00 78.31 91 GLN A N 1
ATOM 741 C CA . GLN A 1 91 ? -16.572 -1.105 27.223 1.00 78.31 91 GLN A CA 1
ATOM 742 C C . GLN A 1 91 ? -17.441 -2.361 27.143 1.00 78.31 91 GLN A C 1
ATOM 744 O O . GLN A 1 91 ? -18.612 -2.301 27.495 1.00 78.31 91 GLN A O 1
ATOM 749 N N . ASN A 1 92 ? -16.886 -3.510 26.760 1.00 77.00 92 ASN A N 1
ATOM 750 C CA . ASN A 1 92 ? -17.639 -4.757 26.657 1.00 77.00 92 ASN A CA 1
ATOM 751 C C . ASN A 1 92 ? -18.064 -5.301 28.032 1.00 77.00 92 ASN A C 1
ATOM 753 O O . ASN A 1 92 ? -19.168 -5.816 28.170 1.00 77.00 92 ASN A O 1
ATOM 757 N N . THR A 1 93 ? -17.246 -5.144 29.079 1.00 78.94 93 THR A N 1
ATOM 758 C CA . THR A 1 93 ? -17.646 -5.512 30.452 1.00 78.94 93 THR A CA 1
ATOM 759 C C . THR A 1 93 ? -18.724 -4.580 31.001 1.00 78.94 93 THR A C 1
ATOM 761 O O . THR A 1 93 ? -19.686 -5.070 31.587 1.00 78.94 93 THR A O 1
ATOM 764 N N . LEU A 1 94 ? -18.650 -3.269 30.748 1.00 80.06 94 LEU A N 1
ATOM 765 C CA . LEU A 1 94 ? -19.734 -2.335 31.073 1.00 80.06 94 LEU A CA 1
ATOM 766 C C . LEU A 1 94 ? -21.012 -2.642 30.296 1.00 80.06 94 LEU A C 1
ATOM 768 O O . LEU A 1 94 ? -22.073 -2.760 30.897 1.00 80.06 94 LEU A O 1
ATOM 772 N N . ILE A 1 95 ? -20.927 -2.826 28.979 1.00 72.44 95 ILE A N 1
ATOM 773 C CA . ILE A 1 95 ? -22.081 -3.177 28.145 1.00 72.44 95 ILE A CA 1
ATOM 774 C C . ILE A 1 95 ? -22.655 -4.527 28.580 1.00 72.44 95 I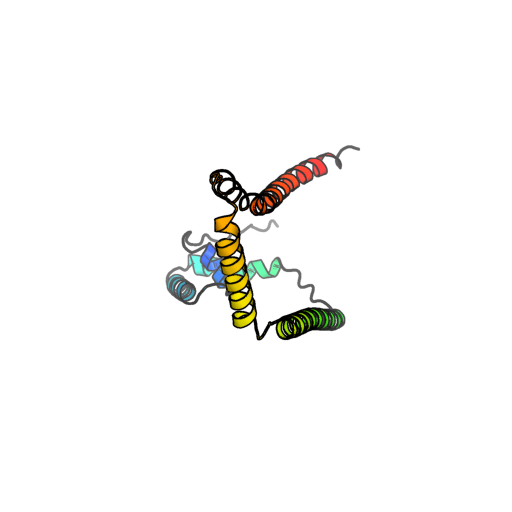LE A C 1
ATOM 776 O O . ILE A 1 95 ? -23.868 -4.671 28.611 1.00 72.44 95 ILE A O 1
ATOM 780 N N . SER A 1 96 ? -21.830 -5.495 28.988 1.00 67.62 96 SER A N 1
ATOM 781 C CA . SER A 1 96 ? -22.295 -6.769 29.545 1.00 67.62 96 SER A CA 1
ATOM 782 C C . SER A 1 96 ? -22.948 -6.620 30.922 1.00 67.62 96 SER A C 1
ATOM 784 O O . SER A 1 96 ? -23.856 -7.386 31.231 1.00 67.62 96 SER A O 1
ATOM 786 N N . LEU A 1 97 ? -22.512 -5.666 31.746 1.00 69.94 97 LEU A N 1
ATOM 787 C CA . LEU A 1 97 ? -23.121 -5.366 33.046 1.00 69.94 97 LEU A CA 1
ATOM 788 C C . LEU A 1 97 ? -24.464 -4.637 32.880 1.00 69.94 97 LEU A C 1
ATOM 790 O O . LEU A 1 97 ? -25.412 -4.893 33.617 1.00 69.94 97 LEU A O 1
ATOM 794 N N . PHE A 1 98 ? -24.550 -3.756 3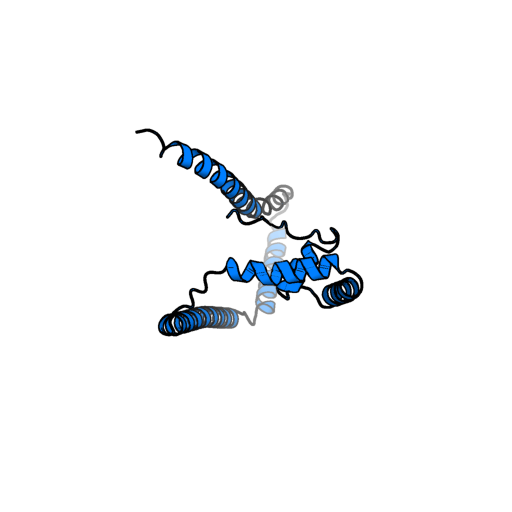1.881 1.00 63.06 98 PHE A N 1
ATOM 795 C CA . PHE A 1 98 ? -25.754 -3.012 31.511 1.00 63.06 98 PHE A CA 1
ATOM 796 C C . PHE A 1 98 ? -26.624 -3.734 30.472 1.00 63.06 98 PHE A C 1
ATOM 798 O O . PHE A 1 98 ? -27.669 -3.208 30.095 1.00 63.06 98 PHE A O 1
ATOM 805 N N . ARG A 1 99 ? -26.242 -4.942 30.032 1.00 57.78 99 ARG A N 1
ATOM 806 C CA . ARG A 1 99 ? -27.050 -5.812 29.170 1.00 57.78 99 ARG A CA 1
ATOM 807 C C . ARG A 1 99 ? -28.234 -6.303 30.006 1.00 57.78 99 ARG A C 1
ATOM 809 O O . ARG A 1 99 ? -28.063 -7.209 30.824 1.00 57.78 99 ARG A O 1
ATOM 816 N N . PRO A 1 100 ? -29.433 -5.717 29.866 1.00 58.44 100 PRO A N 1
ATOM 817 C CA . PRO A 1 100 ? -30.471 -5.891 30.861 1.00 58.44 100 PRO A CA 1
ATOM 818 C C . PRO A 1 100 ? -31.150 -7.241 30.619 1.00 58.44 100 PRO A C 1
ATOM 820 O O . PRO A 1 100 ? -31.840 -7.454 29.625 1.00 58.44 100 PRO A O 1
ATOM 823 N N . TRP A 1 101 ? -30.944 -8.178 31.539 1.00 56.09 101 TRP A N 1
ATOM 824 C CA . TRP A 1 101 ? -31.586 -9.493 31.514 1.00 56.09 101 TRP A CA 1
ATOM 825 C C . TRP A 1 101 ? -33.098 -9.476 31.873 1.00 56.09 101 TRP A C 1
ATOM 827 O O . TRP A 1 101 ? -33.711 -10.535 31.833 1.00 56.09 101 TRP A O 1
ATOM 837 N N . PRO A 1 102 ? -33.796 -8.342 32.124 1.00 56.94 102 PRO A N 1
ATOM 838 C CA . PRO A 1 102 ? -35.261 -8.380 32.108 1.00 56.94 102 PRO A CA 1
ATOM 839 C C . PRO A 1 102 ? -35.903 -7.338 31.178 1.00 56.94 102 PRO A C 1
ATOM 841 O O . PRO A 1 102 ? -36.964 -6.808 31.502 1.00 56.94 102 PRO A O 1
ATOM 844 N N . VAL A 1 103 ? -35.324 -7.043 30.004 1.00 58.78 103 VAL A N 1
ATOM 845 C CA . VAL A 1 103 ? -36.019 -6.186 29.016 1.00 58.78 103 VAL A CA 1
ATOM 846 C C . VAL A 1 103 ? -37.353 -6.762 28.517 1.00 58.78 103 VAL A C 1
ATOM 848 O O . VAL A 1 103 ? -38.279 -5.961 28.386 1.00 58.78 103 VAL A O 1
ATOM 851 N N . PRO A 1 104 ? -37.566 -8.082 28.295 1.00 59.50 104 PRO A N 1
ATOM 852 C CA . PRO A 1 104 ? -38.881 -8.503 27.812 1.00 59.50 104 PRO A CA 1
ATOM 853 C C . PRO A 1 104 ? -39.975 -8.253 28.863 1.00 59.50 104 PRO A C 1
ATOM 855 O O . PRO A 1 104 ? -41.079 -7.853 28.511 1.00 59.50 104 PRO A O 1
ATOM 858 N N . ALA A 1 105 ? -39.666 -8.376 30.159 1.00 64.44 105 ALA A N 1
ATOM 859 C CA . ALA A 1 105 ? -40.642 -8.155 31.224 1.00 64.44 105 ALA A CA 1
ATOM 860 C C . ALA A 1 105 ? -40.970 -6.664 31.429 1.00 64.44 105 ALA A C 1
ATOM 862 O O . ALA A 1 105 ? -42.143 -6.304 31.504 1.00 64.44 105 ALA A O 1
ATOM 863 N N . LEU A 1 106 ? -39.968 -5.778 31.455 1.00 68.50 106 LEU A N 1
ATOM 864 C CA . LEU A 1 106 ? -40.198 -4.336 31.636 1.00 68.50 106 LEU A CA 1
ATOM 865 C C . LEU A 1 106 ? -40.906 -3.699 30.435 1.00 68.50 106 LEU A C 1
ATOM 867 O O . LEU A 1 106 ? -41.799 -2.877 30.630 1.00 68.50 106 LEU A O 1
ATOM 871 N N . ALA A 1 107 ? -40.571 -4.121 29.211 1.00 72.06 107 ALA A N 1
ATOM 872 C CA . ALA A 1 107 ? -41.270 -3.673 28.010 1.00 72.06 107 ALA A CA 1
ATOM 873 C C . ALA A 1 107 ? -42.741 -4.118 28.026 1.00 72.06 107 ALA A C 1
ATOM 875 O O . ALA A 1 107 ? -43.626 -3.301 27.784 1.00 72.06 107 ALA A O 1
ATOM 876 N N . THR A 1 108 ? -43.027 -5.377 28.389 1.00 76.88 108 THR A N 1
ATOM 877 C CA . THR A 1 108 ? -44.422 -5.841 28.510 1.00 76.88 108 THR A CA 1
ATOM 878 C C . THR A 1 108 ? -45.184 -5.107 29.609 1.00 76.88 108 THR A C 1
ATOM 880 O O . THR A 1 108 ? -46.326 -4.720 29.387 1.00 76.88 108 THR A O 1
ATOM 883 N N . ALA A 1 109 ? -44.560 -4.839 30.760 1.00 82.75 109 ALA A N 1
ATOM 884 C CA . ALA A 1 109 ? -45.181 -4.076 31.836 1.00 82.75 109 ALA A CA 1
ATOM 885 C C . ALA A 1 109 ? -45.483 -2.633 31.407 1.00 82.75 109 ALA A C 1
ATOM 887 O O . ALA A 1 109 ? -46.588 -2.157 31.642 1.00 82.75 109 ALA A O 1
ATOM 888 N N . LEU A 1 110 ? -44.553 -1.957 30.724 1.00 83.44 110 LEU A N 1
ATOM 889 C CA . LEU A 1 110 ? -44.773 -0.614 30.180 1.00 83.44 110 LEU A CA 1
ATOM 890 C C . LEU A 1 110 ? -45.890 -0.595 29.136 1.00 83.44 110 LEU A C 1
ATOM 892 O O . LEU A 1 110 ? -46.767 0.255 29.226 1.00 83.44 110 LEU A O 1
ATOM 896 N N . VAL A 1 111 ? -45.914 -1.547 28.199 1.00 86.75 111 VAL A N 1
ATOM 897 C CA . VAL A 1 111 ? -46.987 -1.657 27.196 1.00 86.75 111 VAL A CA 1
ATOM 898 C C . VAL A 1 111 ? -48.336 -1.928 27.861 1.00 86.75 111 VAL A C 1
ATOM 900 O O . VAL A 1 111 ? -49.329 -1.317 27.479 1.00 86.75 111 VAL A O 1
ATOM 903 N N . LEU A 1 112 ? -48.388 -2.790 28.880 1.00 87.88 112 LEU A N 1
ATOM 904 C CA . LEU A 1 112 ? -49.614 -3.060 29.633 1.00 87.88 112 LEU A CA 1
ATOM 905 C C . LEU A 1 112 ? -50.075 -1.839 30.426 1.00 87.88 112 LEU A C 1
ATOM 907 O O . LEU A 1 112 ? -51.257 -1.516 30.382 1.00 87.88 112 LEU A O 1
ATOM 911 N N . ILE A 1 113 ? -49.167 -1.137 31.108 1.00 88.31 113 ILE A N 1
ATOM 912 C CA . ILE A 1 113 ? -49.477 0.105 31.825 1.00 88.31 113 ILE A CA 1
ATOM 913 C C . ILE A 1 113 ? -49.994 1.151 30.840 1.00 88.31 113 ILE A C 1
ATOM 915 O O . ILE A 1 113 ? -51.015 1.768 31.114 1.00 88.31 113 ILE A O 1
ATOM 919 N N . LEU A 1 114 ? -49.349 1.313 29.684 1.00 86.38 114 LEU A N 1
ATOM 920 C CA . LEU A 1 114 ? -49.729 2.286 28.661 1.00 86.38 114 LEU A CA 1
ATOM 921 C C . LEU A 1 114 ? -51.062 1.915 27.991 1.00 86.38 114 LEU A C 1
ATOM 923 O O . LEU A 1 114 ? -51.903 2.778 27.759 1.00 86.38 114 LEU A O 1
ATOM 927 N N . ALA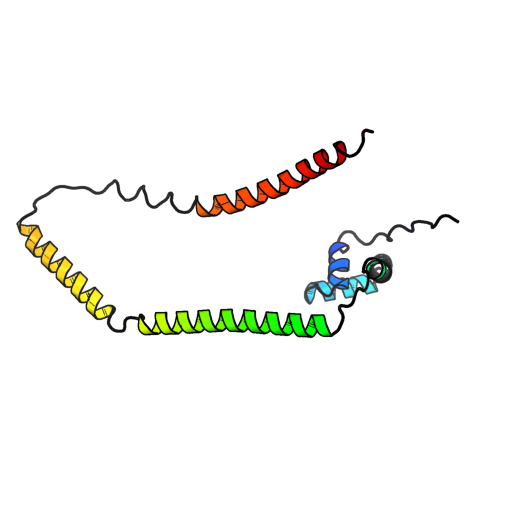 A 1 115 ? -51.324 0.626 27.767 1.00 85.25 115 ALA A N 1
ATOM 928 C CA . ALA A 1 115 ? -52.621 0.139 27.309 1.00 85.25 115 ALA A CA 1
ATOM 929 C C . ALA A 1 115 ? -53.719 0.362 28.362 1.00 85.25 115 ALA A C 1
ATOM 931 O O . ALA A 1 115 ? -54.831 0.755 28.008 1.00 85.25 115 ALA A O 1
ATOM 932 N N . LEU A 1 116 ? -53.423 0.155 29.651 1.00 84.88 116 LEU A N 1
ATOM 933 C CA . LEU A 1 116 ? -54.368 0.358 30.750 1.00 84.88 116 LEU A CA 1
ATOM 934 C C . LEU A 1 116 ? -54.667 1.847 30.964 1.00 84.88 116 LEU A C 1
ATOM 936 O O . LEU A 1 116 ? -55.825 2.232 31.092 1.00 84.88 116 LEU A O 1
ATOM 940 N N . THR A 1 117 ? -53.645 2.705 30.951 1.00 82.06 117 THR A N 1
ATOM 941 C CA . THR A 1 117 ? -53.821 4.157 31.060 1.00 82.06 117 THR A CA 1
ATOM 942 C C . THR A 1 117 ? -54.556 4.704 29.847 1.00 82.06 117 THR A C 1
ATOM 944 O O . THR A 1 117 ? -55.499 5.464 30.034 1.00 82.06 117 THR A O 1
ATOM 947 N N . LEU A 1 118 ? -54.236 4.270 28.622 1.00 77.75 118 LEU A N 1
ATOM 948 C CA . LEU A 1 118 ? -54.983 4.675 27.431 1.00 77.75 118 LEU A CA 1
ATOM 949 C C . LEU A 1 118 ? -56.432 4.194 27.480 1.00 77.75 118 LEU A C 1
ATOM 951 O O . LEU A 1 118 ? -57.316 4.988 27.198 1.00 77.75 118 LEU A O 1
ATOM 955 N N . THR A 1 119 ? -56.717 2.948 27.867 1.00 77.25 119 THR A N 1
ATOM 956 C CA . THR A 1 119 ? -58.101 2.432 27.923 1.00 77.25 119 THR A CA 1
ATOM 957 C C . THR A 1 119 ? -58.938 3.058 29.036 1.00 77.25 119 THR A C 1
ATOM 959 O O . THR A 1 119 ? -60.123 3.320 28.820 1.00 77.25 119 THR A O 1
ATOM 962 N N . LEU A 1 120 ? -58.340 3.371 30.189 1.00 71.56 120 LEU A N 1
ATOM 963 C CA . LEU A 1 120 ? -59.010 4.093 31.274 1.00 71.56 120 LEU A CA 1
ATOM 964 C C . LEU A 1 120 ? -59.204 5.580 30.930 1.00 71.56 120 LEU A C 1
ATOM 966 O O . LEU A 1 120 ? -60.270 6.139 31.195 1.00 71.56 120 LEU A O 1
ATOM 970 N N . ASN A 1 121 ? -58.226 6.207 30.270 1.00 56.75 121 ASN A N 1
ATOM 971 C CA . ASN A 1 121 ? -58.279 7.617 29.871 1.00 56.75 121 ASN A CA 1
ATOM 972 C C . ASN A 1 121 ? -59.130 7.847 28.601 1.00 56.75 121 ASN A C 1
ATOM 974 O O . ASN A 1 121 ? -59.681 8.931 28.410 1.00 56.75 121 ASN A O 1
ATOM 978 N N . LYS A 1 122 ? -59.372 6.806 27.784 1.00 52.03 122 LYS A N 1
ATOM 979 C CA . LYS A 1 122 ? -60.296 6.825 26.626 1.00 52.03 122 LYS A CA 1
ATOM 980 C C . LYS A 1 122 ? -61.750 7.098 27.019 1.00 52.03 122 LYS A C 1
ATOM 982 O O . LYS A 1 122 ? -62.553 7.475 26.171 1.00 52.03 122 LYS A O 1
ATOM 987 N N . LYS A 1 123 ? -62.107 6.919 28.297 1.00 51.53 123 LYS A N 1
ATOM 988 C CA . LYS A 1 123 ? -63.433 7.291 28.812 1.00 51.53 123 LYS A CA 1
ATOM 989 C C . LYS A 1 123 ? -63.550 8.791 29.114 1.00 51.53 123 LYS A C 1
ATOM 991 O O . LYS A 1 123 ? -64.664 9.298 29.183 1.00 51.53 123 LYS A O 1
ATOM 996 N N . VAL A 1 124 ? -62.423 9.489 29.267 1.00 54.06 124 VAL A N 1
ATOM 997 C CA . VAL A 1 124 ? -62.370 10.925 29.584 1.00 54.06 124 VAL A CA 1
ATOM 998 C C . VAL A 1 124 ? -62.059 11.766 28.340 1.00 54.06 124 VAL A C 1
ATOM 1000 O O . VAL A 1 124 ? -62.538 12.889 28.239 1.00 54.06 124 VAL A O 1
ATOM 1003 N N . TRP A 1 125 ? -61.337 11.227 27.355 1.00 45.88 125 TRP A N 1
ATOM 1004 C CA . TRP A 1 125 ? -60.877 12.001 26.198 1.00 45.88 125 TRP A CA 1
ATOM 1005 C C . TRP A 1 125 ? -61.618 11.579 24.932 1.00 45.88 125 TRP A C 1
ATOM 1007 O O . TRP A 1 125 ? -61.209 10.682 24.195 1.00 45.88 125 TRP A O 1
ATOM 1017 N N . ARG A 1 126 ? -62.751 12.237 24.684 1.00 47.25 126 ARG A N 1
ATOM 1018 C CA . ARG A 1 126 ? -63.406 12.239 23.376 1.00 47.25 126 ARG A CA 1
ATOM 1019 C C . ARG A 1 126 ? -62.847 13.432 22.580 1.00 47.25 126 ARG A C 1
ATOM 1021 O O . ARG A 1 126 ? -63.289 14.546 22.823 1.00 47.25 126 ARG A O 1
ATOM 1028 N N . ALA A 1 127 ? -61.935 13.132 21.637 1.00 45.66 127 ALA A N 1
ATOM 1029 C CA . ALA A 1 127 ? -61.355 13.986 20.568 1.00 45.66 127 ALA A CA 1
ATOM 1030 C C . ALA A 1 127 ? -60.440 15.161 21.028 1.00 45.66 127 ALA A C 1
ATOM 1032 O O . ALA A 1 127 ? -60.613 15.611 22.157 1.00 45.66 127 ALA A O 1
ATOM 1033 N N . PRO A 1 128 ? -59.479 15.676 20.212 1.00 48.38 128 PRO A N 1
ATOM 1034 C CA . PRO A 1 128 ? -59.391 15.629 18.747 1.00 48.38 128 PRO A CA 1
ATOM 1035 C C . PRO A 1 128 ? -58.048 15.153 18.142 1.00 48.38 128 PRO A C 1
ATOM 1037 O O . PRO A 1 128 ? -57.039 14.972 18.812 1.00 48.38 128 PRO A O 1
ATOM 1040 N N . ASP A 1 129 ? -58.145 14.930 16.837 1.00 51.16 129 ASP A N 1
ATOM 1041 C CA . ASP A 1 129 ? -57.172 14.531 15.821 1.00 51.16 129 ASP A CA 1
ATOM 1042 C C . ASP A 1 129 ? -55.944 15.457 15.719 1.00 51.16 129 ASP A C 1
ATOM 1044 O O . ASP A 1 129 ? -56.115 16.663 15.561 1.00 51.16 129 ASP A O 1
ATOM 1048 N N . LEU A 1 130 ? -54.733 14.891 15.783 1.00 46.41 130 LEU A N 1
ATOM 1049 C CA . LEU A 1 130 ? -53.478 15.537 15.380 1.00 46.41 130 LEU A CA 1
ATOM 1050 C C . LEU A 1 130 ? -52.481 14.466 14.906 1.00 46.41 130 LEU A C 1
ATOM 1052 O O . LEU A 1 130 ? -51.648 13.985 15.670 1.00 46.41 130 LEU A O 1
ATOM 1056 N N . SER A 1 131 ? -52.568 14.098 13.629 1.00 49.03 131 SER A N 1
ATOM 1057 C CA . SER A 1 131 ? -51.500 13.403 12.906 1.00 49.03 131 SER A CA 1
ATOM 1058 C C . SER A 1 131 ? -51.243 14.119 11.582 1.00 49.03 131 SER A C 1
ATOM 1060 O O . SER A 1 131 ? -52.015 13.952 10.640 1.00 49.03 131 SER A O 1
ATOM 1062 N N . SER A 1 132 ? -50.187 14.934 11.513 1.00 44.84 132 SER A N 1
ATOM 1063 C CA . SER A 1 132 ? -49.602 15.347 10.224 1.00 44.84 132 SER A CA 1
ATOM 1064 C C . SER A 1 132 ? -48.223 16.018 10.328 1.00 44.84 132 SER A C 1
ATOM 1066 O O . SER A 1 132 ? -47.586 16.205 9.297 1.00 44.84 132 SER A O 1
ATOM 1068 N N . GLU A 1 133 ? -47.749 16.409 11.517 1.00 50.22 133 GLU A N 1
ATOM 1069 C CA . GLU A 1 133 ? -46.580 17.305 11.625 1.00 50.22 133 GLU A CA 1
ATOM 1070 C C . GLU A 1 133 ? -45.261 16.592 11.985 1.00 50.22 133 GLU A C 1
ATOM 1072 O O . GLU A 1 133 ? -44.186 17.117 11.705 1.00 50.22 133 GLU A O 1
ATOM 1077 N N . GLU A 1 134 ? -45.304 15.375 12.542 1.00 50.78 134 GLU A N 1
ATOM 1078 C CA . GLU A 1 134 ? -44.097 14.673 13.024 1.00 50.78 134 GLU A CA 1
ATOM 1079 C C . GLU A 1 134 ? -43.368 13.859 11.937 1.00 50.78 134 GLU A C 1
ATOM 1081 O O . GLU A 1 134 ? -42.186 13.548 12.080 1.00 50.78 134 GLU A O 1
ATOM 1086 N N . GLU A 1 135 ? -44.027 13.562 10.814 1.00 50.31 135 GLU A N 1
ATOM 1087 C CA . GLU A 1 135 ? -43.481 12.691 9.760 1.00 50.31 135 GLU A CA 1
ATOM 1088 C C . GLU A 1 135 ? -42.538 13.438 8.794 1.00 50.31 135 GLU A C 1
ATOM 1090 O O . GLU A 1 135 ? -41.660 12.833 8.186 1.00 50.31 135 GLU A O 1
ATOM 1095 N N . ALA A 1 136 ? -42.624 14.773 8.726 1.00 49.59 136 ALA A N 1
ATOM 1096 C CA . ALA A 1 136 ? -41.776 15.603 7.861 1.00 49.59 136 ALA A CA 1
ATOM 1097 C C . ALA A 1 136 ? -40.396 15.944 8.464 1.00 49.59 136 ALA A C 1
ATOM 1099 O O . ALA A 1 136 ? -39.511 16.424 7.757 1.00 49.59 136 ALA A O 1
ATOM 1100 N N . MET A 1 137 ? -40.185 15.711 9.765 1.00 45.56 137 MET A N 1
ATOM 1101 C CA . MET A 1 137 ? -38.935 16.079 10.450 1.00 45.56 137 MET A CA 1
ATOM 1102 C C . MET A 1 137 ? -37.886 14.951 10.447 1.00 45.56 137 MET A C 1
ATOM 1104 O O . MET A 1 137 ? -36.714 15.199 10.724 1.00 45.56 137 MET A O 1
ATOM 1108 N N . MET A 1 138 ? -38.276 13.719 10.102 1.00 50.72 138 MET A N 1
ATOM 1109 C CA . MET A 1 138 ? -37.398 12.544 10.179 1.00 50.72 138 MET A CA 1
ATOM 1110 C C . MET A 1 138 ? -36.573 12.295 8.901 1.00 50.72 138 MET A C 1
ATOM 1112 O O . MET A 1 138 ? -35.616 11.526 8.937 1.00 50.72 138 MET A O 1
ATOM 1116 N N . GLU A 1 139 ? -36.880 12.974 7.791 1.00 49.62 139 GLU A N 1
ATOM 1117 C CA . GLU A 1 139 ? -36.219 12.734 6.495 1.00 49.62 139 GLU A CA 1
ATOM 1118 C C . GLU A 1 139 ? -34.998 13.645 6.235 1.00 49.62 139 GLU A C 1
ATOM 1120 O O . GLU A 1 139 ? -34.166 13.345 5.385 1.00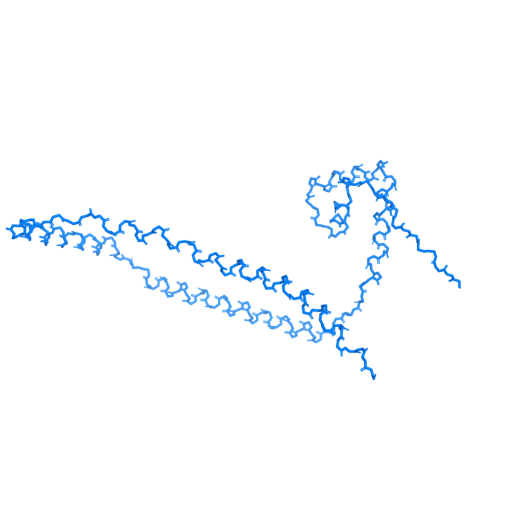 49.62 139 GLU A O 1
ATOM 1125 N N . ILE A 1 140 ? -34.819 14.731 7.002 1.00 54.41 140 ILE A N 1
ATOM 1126 C CA . ILE A 1 140 ? -33.765 15.742 6.748 1.00 54.41 140 ILE A CA 1
ATOM 1127 C C . ILE A 1 140 ? -32.449 15.431 7.501 1.00 54.41 140 ILE A C 1
ATOM 1129 O O . ILE A 1 140 ? -31.417 16.062 7.277 1.00 54.41 140 ILE A O 1
ATOM 1133 N N . LEU A 1 141 ? -32.440 14.429 8.383 1.00 54.22 141 LEU A N 1
ATOM 1134 C CA . LEU A 1 141 ? -31.290 14.130 9.245 1.00 54.22 141 LEU A CA 1
ATOM 1135 C C . LEU A 1 141 ? -30.082 13.397 8.605 1.00 54.22 141 LEU A C 1
ATOM 1137 O O . LEU A 1 141 ? -28.998 13.551 9.164 1.00 54.22 141 LEU A O 1
ATOM 1141 N N . PRO A 1 142 ? -30.146 12.681 7.458 1.00 54.16 142 PRO A N 1
ATOM 1142 C CA . PRO A 1 142 ? -28.966 11.980 6.939 1.00 54.16 142 PRO A CA 1
ATOM 1143 C C . PRO A 1 142 ? -28.076 12.814 5.993 1.00 54.16 142 PRO A C 1
ATOM 1145 O O . PRO A 1 142 ? -27.076 12.302 5.492 1.00 54.16 142 PRO A O 1
ATOM 1148 N N . LEU A 1 143 ? -28.387 14.093 5.730 1.00 55.75 143 LEU A N 1
ATOM 1149 C CA . LEU A 1 143 ? -27.597 14.920 4.798 1.00 55.75 143 LEU A CA 1
ATOM 1150 C C . LEU A 1 143 ? -26.446 15.691 5.471 1.00 55.75 143 LEU A C 1
ATOM 1152 O O . LEU A 1 143 ? -25.466 16.026 4.810 1.00 55.75 143 LEU A O 1
ATOM 1156 N N . ALA A 1 144 ? -26.527 15.947 6.779 1.00 59.66 144 ALA A N 1
ATOM 1157 C CA . ALA A 1 144 ? -25.535 16.760 7.487 1.00 59.66 144 ALA A CA 1
ATOM 1158 C C . ALA A 1 144 ? -24.199 16.030 7.728 1.00 59.66 144 ALA A C 1
ATOM 1160 O O . ALA A 1 144 ? -23.148 16.664 7.699 1.00 59.66 144 ALA A O 1
ATOM 1161 N N . GLU A 1 145 ? -24.221 14.706 7.903 1.00 58.91 145 GLU A N 1
ATOM 1162 C CA . GLU A 1 145 ? -23.018 13.910 8.202 1.00 58.91 145 GLU A CA 1
ATOM 1163 C C . GLU A 1 145 ? -22.074 13.787 6.988 1.00 58.91 145 GLU A C 1
ATOM 1165 O O . GLU A 1 145 ? -20.859 13.704 7.141 1.00 58.91 145 GLU A O 1
ATOM 1170 N N . ASN A 1 146 ? -22.603 13.886 5.763 1.00 58.41 146 ASN A N 1
ATOM 1171 C CA . ASN A 1 146 ? -21.796 13.828 4.539 1.00 58.41 146 ASN A CA 1
ATOM 1172 C C . ASN A 1 146 ? -21.169 15.174 4.134 1.00 58.41 146 ASN A C 1
ATOM 1174 O O . ASN A 1 146 ? -20.279 15.195 3.286 1.00 58.41 146 ASN A O 1
ATOM 1178 N N . LEU A 1 147 ? -21.586 16.303 4.723 1.00 61.19 147 LEU A N 1
ATOM 1179 C CA . LEU A 1 147 ? -21.054 17.627 4.361 1.00 61.19 147 LEU A CA 1
ATOM 1180 C C . LEU A 1 147 ? -19.605 17.831 4.826 1.00 61.19 147 LEU A C 1
ATOM 1182 O O . LEU A 1 147 ? -18.843 18.539 4.167 1.00 61.19 147 LEU A O 1
ATOM 1186 N N . GLU A 1 148 ? -19.198 17.194 5.926 1.00 62.78 148 GLU A N 1
ATOM 1187 C CA . GLU A 1 148 ? -17.824 17.302 6.434 1.00 62.78 148 GLU A CA 1
ATOM 1188 C C . GLU A 1 148 ? -16.812 16.578 5.535 1.00 62.78 148 GLU A C 1
ATOM 1190 O O . GLU A 1 148 ? -15.688 17.053 5.369 1.00 62.78 148 GLU A O 1
ATOM 1195 N N . PHE A 1 149 ? -17.231 15.491 4.875 1.00 65.31 149 PHE A N 1
ATOM 1196 C CA . PHE A 1 149 ? -16.406 14.770 3.904 1.00 65.31 149 PHE A CA 1
ATOM 1197 C C . PHE A 1 149 ? -16.129 15.609 2.646 1.00 65.31 149 PHE A C 1
ATOM 1199 O O . PHE A 1 149 ? -14.981 15.714 2.215 1.00 65.31 149 PHE A O 1
ATOM 1206 N N . PHE A 1 150 ? -17.151 16.276 2.094 1.00 62.62 150 PHE A N 1
ATOM 1207 C CA . PHE A 1 150 ? -16.971 17.161 0.934 1.00 62.62 150 PHE A CA 1
ATOM 1208 C C . PHE A 1 150 ? -16.094 18.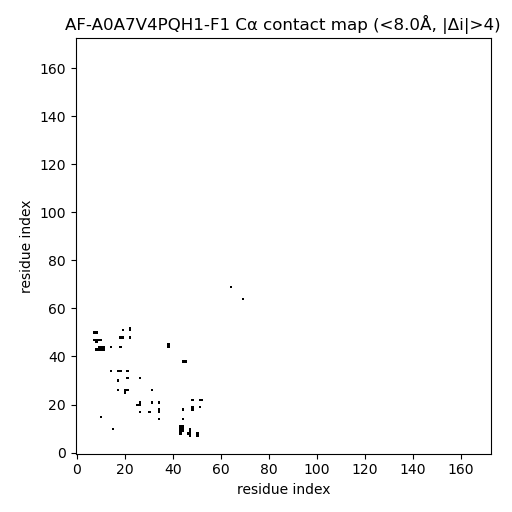373 1.257 1.00 62.62 150 PHE A C 1
ATOM 1210 O O . PHE A 1 150 ? -15.252 18.764 0.451 1.00 62.62 150 PHE A O 1
ATOM 1217 N N . ARG A 1 151 ? -16.219 18.917 2.472 1.00 66.69 151 ARG A N 1
ATOM 1218 C CA . ARG A 1 151 ? -15.399 20.045 2.925 1.00 66.69 151 ARG A CA 1
ATOM 1219 C C . ARG A 1 151 ? -13.916 19.688 3.055 1.00 66.69 151 ARG A C 1
ATOM 1221 O O . ARG A 1 151 ? -13.063 20.531 2.791 1.00 66.69 151 ARG A O 1
ATOM 1228 N N . ALA A 1 152 ? -13.600 18.454 3.450 1.00 71.00 152 ALA A N 1
ATOM 1229 C CA . ALA A 1 152 ? -12.220 17.977 3.528 1.00 71.00 152 ALA A CA 1
ATOM 1230 C C . ALA A 1 152 ? -11.569 17.835 2.140 1.00 71.00 152 ALA A C 1
ATOM 1232 O O . ALA A 1 152 ? -10.375 18.086 2.002 1.00 71.00 152 ALA A O 1
ATOM 1233 N N . MET A 1 153 ? -12.354 17.483 1.117 1.00 72.75 153 MET A N 1
ATOM 1234 C CA . MET A 1 153 ? -11.881 17.374 -0.266 1.00 72.75 153 MET A CA 1
ATOM 1235 C C . MET A 1 153 ? -11.585 18.751 -0.878 1.00 72.75 153 MET A C 1
ATOM 1237 O O . MET A 1 153 ? -10.516 18.948 -1.443 1.00 72.75 153 MET A O 1
ATOM 1241 N N . GLU A 1 154 ? -12.472 19.731 -0.681 1.00 67.56 154 GLU A N 1
ATOM 1242 C CA . GLU A 1 154 ? -12.283 21.108 -1.173 1.00 67.56 154 GLU A CA 1
ATOM 1243 C C . GLU A 1 154 ? -11.077 21.814 -0.519 1.00 67.56 154 GLU A C 1
ATOM 1245 O O . GLU A 1 154 ? -10.390 22.622 -1.145 1.00 67.56 154 GLU A O 1
ATOM 1250 N N . LEU A 1 155 ? -10.762 21.478 0.738 1.00 75.00 155 LEU A N 1
ATOM 1251 C CA . LEU A 1 155 ? -9.586 22.016 1.425 1.00 75.00 155 LEU A CA 1
ATOM 1252 C C . LEU A 1 155 ? -8.270 21.534 0.787 1.00 75.00 155 LEU A C 1
ATOM 1254 O O . LEU A 1 155 ? -7.301 22.294 0.751 1.00 75.00 155 LEU A O 1
ATOM 1258 N N . LEU A 1 156 ? -8.227 20.299 0.278 1.00 66.75 156 LEU A N 1
ATOM 1259 C CA . LEU A 1 156 ? -7.037 19.746 -0.375 1.00 66.75 156 LEU A CA 1
ATOM 1260 C C . LEU A 1 156 ? -6.736 20.464 -1.698 1.00 66.75 156 LEU A C 1
ATOM 1262 O O . LEU A 1 156 ? -5.583 20.809 -1.934 1.00 66.75 156 LEU A O 1
ATOM 1266 N N . ASP A 1 157 ? -7.761 20.805 -2.483 1.00 67.56 157 ASP A N 1
ATOM 1267 C CA . ASP A 1 157 ? -7.601 21.603 -3.711 1.00 67.56 157 ASP A CA 1
ATOM 1268 C C . ASP A 1 157 ? -7.091 23.027 -3.421 1.00 67.56 157 ASP A C 1
ATOM 1270 O O . ASP A 1 157 ? -6.374 23.629 -4.221 1.00 67.56 157 ASP A O 1
ATOM 1274 N N . SER A 1 158 ? -7.414 23.583 -2.248 1.00 68.00 158 SER A N 1
ATOM 1275 C CA . SER A 1 158 ? -6.946 24.919 -1.856 1.00 68.00 158 SER A CA 1
ATOM 1276 C C . SER A 1 158 ? -5.463 24.975 -1.453 1.00 68.00 158 SER A C 1
ATOM 1278 O O . SER A 1 158 ? -4.868 26.055 -1.469 1.00 68.00 158 SER A O 1
ATOM 1280 N N . LEU A 1 159 ? -4.841 23.835 -1.123 1.00 68.44 159 LEU A N 1
ATOM 1281 C CA . LEU A 1 159 ? -3.418 23.766 -0.764 1.00 68.44 159 LEU A CA 1
ATOM 1282 C C . LEU A 1 159 ? -2.503 23.969 -1.981 1.00 68.44 159 LEU A C 1
ATOM 1284 O O . LEU A 1 159 ? -1.500 24.674 -1.859 1.00 68.44 159 LEU A O 1
ATOM 1288 N N . ASP A 1 160 ? -2.904 23.475 -3.155 1.00 63.91 160 ASP A N 1
ATOM 1289 C CA . ASP A 1 160 ? -2.195 23.696 -4.427 1.00 63.91 160 ASP A CA 1
ATOM 1290 C C . ASP A 1 160 ? -2.124 25.196 -4.784 1.00 63.91 160 ASP A C 1
ATOM 1292 O O . ASP A 1 160 ? -1.130 25.701 -5.314 1.00 63.91 160 ASP A O 1
ATOM 1296 N N . PHE A 1 161 ? -3.161 25.961 -4.423 1.00 62.16 161 PHE A N 1
ATOM 1297 C CA . PHE A 1 161 ? -3.206 27.407 -4.655 1.00 62.16 161 PHE A CA 1
ATOM 1298 C C . PHE A 1 161 ? -2.294 28.196 -3.699 1.00 62.16 161 PHE A C 1
ATOM 1300 O O . PHE A 1 161 ? -1.728 29.228 -4.073 1.00 62.16 161 PHE A O 1
ATOM 1307 N N . LEU A 1 162 ? -2.117 27.714 -2.465 1.00 63.16 162 LEU A N 1
ATOM 1308 C CA . LEU A 1 162 ? -1.226 28.334 -1.479 1.00 63.16 162 L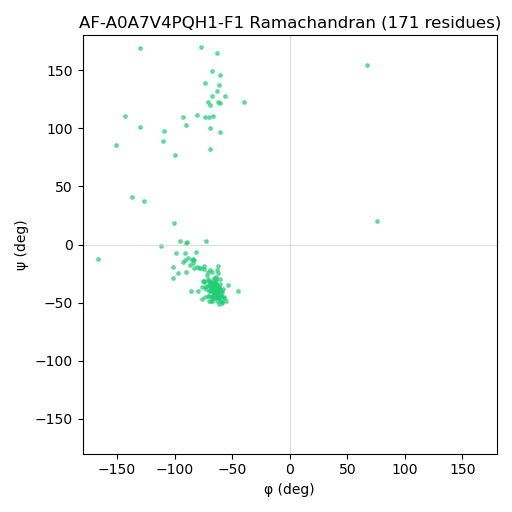EU A CA 1
ATOM 1309 C C . LEU A 1 162 ? 0.254 28.061 -1.787 1.00 63.16 162 LEU A C 1
ATOM 1311 O O . LEU A 1 162 ? 1.092 28.932 -1.540 1.00 63.16 162 LEU A O 1
ATOM 1315 N N . GLU A 1 163 ? 0.578 26.915 -2.387 1.00 62.47 163 GLU A N 1
ATOM 1316 C CA . GLU A 1 163 ? 1.934 26.601 -2.852 1.00 62.47 163 GLU A CA 1
ATOM 1317 C C . GLU A 1 163 ? 2.354 27.497 -4.033 1.00 62.47 163 GLU A C 1
ATOM 1319 O O . GLU A 1 163 ? 3.457 28.054 -4.036 1.00 62.47 163 GLU A O 1
ATOM 1324 N N . ALA A 1 164 ? 1.439 27.768 -4.970 1.00 60.22 164 ALA A N 1
ATOM 1325 C CA . ALA A 1 164 ? 1.684 28.685 -6.087 1.00 60.22 164 ALA A CA 1
ATOM 1326 C C . ALA A 1 164 ? 1.928 30.147 -5.640 1.00 60.22 164 ALA A C 1
ATOM 1328 O O . ALA A 1 164 ? 2.732 30.870 -6.241 1.00 60.22 164 ALA A O 1
ATOM 1329 N N . GLY A 1 165 ? 1.274 30.590 -4.561 1.00 56.50 165 GLY A N 1
ATOM 1330 C CA . GLY A 1 165 ? 1.485 31.918 -3.973 1.00 56.50 165 GLY A CA 1
ATOM 1331 C C . GLY A 1 165 ? 2.778 32.032 -3.157 1.00 56.50 165 GLY A C 1
ATOM 1332 O O . GLY A 1 165 ? 3.454 33.063 -3.210 1.00 56.50 165 GLY A O 1
ATOM 1333 N N . ALA A 1 166 ? 3.163 30.969 -2.444 1.00 53.81 166 ALA A N 1
ATOM 1334 C CA . ALA A 1 166 ? 4.363 30.948 -1.607 1.00 53.81 166 ALA A CA 1
ATOM 1335 C C . ALA A 1 166 ? 5.669 30.990 -2.424 1.00 53.81 166 ALA A C 1
ATOM 1337 O O . ALA A 1 166 ? 6.638 31.614 -1.991 1.00 53.81 166 ALA A O 1
ATOM 1338 N N . VAL A 1 167 ? 5.684 30.426 -3.639 1.00 52.09 167 VAL A N 1
ATOM 1339 C CA . VAL A 1 167 ? 6.839 30.498 -4.560 1.00 52.09 167 VAL A CA 1
ATOM 1340 C C . VAL A 1 167 ? 7.062 31.914 -5.117 1.00 52.09 167 VAL A C 1
ATOM 1342 O O . VAL A 1 167 ? 8.180 32.270 -5.487 1.00 52.09 167 VAL A O 1
ATOM 1345 N N . SER A 1 168 ? 6.035 32.770 -5.120 1.00 50.12 168 SER A N 1
ATOM 1346 C CA . SER A 1 168 ? 6.132 34.130 -5.674 1.00 50.12 168 SER A CA 1
ATOM 1347 C C . SER A 1 168 ? 6.693 35.169 -4.688 1.00 50.12 168 SER A C 1
ATOM 1349 O O . SER A 1 168 ? 7.071 36.262 -5.106 1.00 50.12 168 SER A O 1
ATOM 1351 N N . ALA A 1 169 ? 6.781 34.853 -3.388 1.00 48.12 169 ALA A N 1
ATOM 1352 C CA . ALA A 1 169 ? 7.212 35.800 -2.352 1.00 48.12 169 ALA A CA 1
ATOM 1353 C C . ALA A 1 169 ? 8.693 35.676 -1.936 1.00 48.12 169 ALA A C 1
ATOM 1355 O O . ALA A 1 169 ? 9.187 36.530 -1.202 1.00 48.12 169 ALA A O 1
ATOM 1356 N N . SER A 1 170 ? 9.432 34.665 -2.409 1.00 48.12 170 SER A N 1
ATOM 1357 C CA . SER A 1 170 ? 10.851 34.465 -2.058 1.00 48.12 170 SER A CA 1
ATOM 1358 C C . SER A 1 170 ? 11.842 34.937 -3.133 1.00 48.12 170 SER A C 1
ATOM 1360 O O . SER A 1 170 ? 12.994 34.508 -3.136 1.00 48.12 170 SER A O 1
ATOM 1362 N N . GLY A 1 171 ? 11.406 35.788 -4.067 1.00 48.38 171 GLY A N 1
ATOM 1363 C CA . GLY A 1 171 ? 12.167 36.121 -5.273 1.00 48.38 171 GLY A CA 1
ATOM 1364 C C . GLY A 1 171 ? 12.179 37.595 -5.663 1.00 48.38 171 GLY A C 1
ATOM 1365 O O . GLY A 1 171 ? 12.073 37.874 -6.849 1.00 48.38 171 GLY A O 1
ATOM 1366 N N . VAL A 1 172 ? 12.310 38.535 -4.721 1.00 37.97 172 VAL A N 1
ATOM 1367 C CA . VAL A 1 172 ? 12.755 39.905 -5.045 1.00 37.97 172 VAL A CA 1
ATOM 1368 C C . VAL A 1 172 ? 13.648 40.418 -3.914 1.00 37.97 172 VAL A C 1
ATOM 1370 O O . VAL A 1 172 ? 13.189 40.620 -2.791 1.00 37.97 172 VAL A O 1
ATOM 1373 N N . ALA A 1 173 ? 14.935 40.559 -4.234 1.00 37.41 173 ALA A N 1
ATOM 1374 C CA . ALA A 1 173 ? 15.899 41.379 -3.508 1.00 37.41 173 ALA A CA 1
ATOM 1375 C C . ALA A 1 173 ? 15.751 42.852 -3.913 1.00 37.41 173 ALA A C 1
ATOM 1377 O O . ALA A 1 173 ? 15.363 43.093 -5.081 1.00 37.41 173 ALA A O 1
#

Secondary structure (DSSP, 8-state):
--------PPPPTTTHHHHHHHHHT---HHHHHHHHHHHHH-HHHHHHHHHHHHHHHHHS---PPPHHHHHHHHHHHHHHHHHHHHHHHHHHHHHHHSS-TTHHHHHHHHHHHHHHHHHHHTTT-------SSSTTSSSSTTSSTTHHHHHHHHHHHHHHHHHHHHTTSS---

Radius of gyration: 33.12 Å; Cα contacts (8 Å, |Δi|>4): 37; chains: 1; bounding box: 93×57×58 Å

Sequence (173 aa):
MAQRNDPLQRSCKEFEEDLVLYHYGECGPVERGRIEKHLEDCGGCNRFLADLSRLLPMTVKSDEPPEPFWQSYSRELRTKLAAVEQKNLWQNTLISLFRPWPVPALATALVLILALTLTLNKKVWRAPDLSSEEEAMMEILPLAENLEFFRAMELLDSLDFLEAGAVSASGVA

pLDDT: mean 74.72, std 17.79, range [33.59, 96.19]

Mean predicted aligned error: 20.18 Å